Protein AF-R8VT81-F1 (afdb_monomer)

Solvent-accessible surface area (backbone atoms only — not comparable to full-atom values): 4077 Å² total; per-residue (Å²): 132,56,50,31,56,53,9,49,53,36,36,53,51,29,52,51,51,50,52,48,50,60,50,45,32,48,50,52,40,55,54,26,57,73,75,70,69,56,67,97,44,49,70,60,54,46,74,41,69,69,51,37,51,52,52,51,51,40,52,51,50,29,51,51,14,48,51,35,30,74,69,25,74,80,86,121

Radius of gyration: 16.64 Å; Cα contacts (8 Å, |Δi|>4): 70; chains: 1; bounding box: 36×20×48 Å

Secondary structure (DSSP, 8-state):
--HHHHHHHHHHHHHHHHHHHHHHHHHHHHHHHHHT---SSGGGGGGSHHHHHHHHHHHHHHHHHHHHHHT-----

Structure (mmCIF, N/CA/C/O backbone):
data_AF-R8VT81-F1
#
_entry.id   AF-R8VT81-F1
#
loop_
_atom_site.group_PDB
_atom_site.id
_atom_site.type_symbol
_atom_site.label_atom_id
_atom_site.label_alt_id
_atom_site.label_comp_id
_atom_site.label_asym_id
_atom_site.label_entity_id
_atom_site.label_seq_id
_atom_site.pdbx_PDB_ins_code
_atom_site.Cartn_x
_atom_site.Cartn_y
_atom_site.Cartn_z
_atom_site.occupancy
_atom_site.B_iso_or_equiv
_atom_site.auth_seq_id
_atom_site.auth_comp_id
_atom_site.auth_asym_id
_atom_site.auth_atom_id
_atom_site.pdbx_PDB_model_num
ATOM 1 N N . MET A 1 1 ? -4.473 6.009 24.715 1.00 62.88 1 MET A N 1
ATOM 2 C CA . M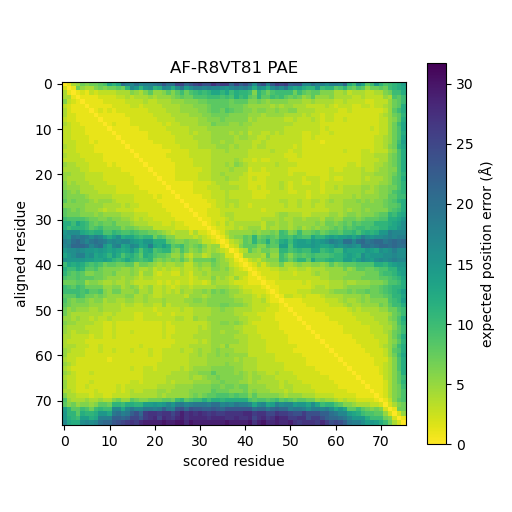ET A 1 1 ? -4.992 6.188 23.343 1.00 62.88 1 MET A CA 1
ATOM 3 C C . MET A 1 1 ? -6.148 5.220 23.155 1.00 62.88 1 MET A C 1
ATOM 5 O O . MET A 1 1 ? -5.964 4.033 23.403 1.00 62.88 1 MET A O 1
ATOM 9 N N . ASN A 1 2 ? -7.343 5.708 22.820 1.00 84.44 2 ASN A N 1
ATOM 10 C CA . ASN A 1 2 ? -8.513 4.841 22.644 1.00 84.44 2 ASN A CA 1
ATOM 11 C C . ASN A 1 2 ? -8.353 3.974 21.387 1.00 84.44 2 ASN A C 1
ATOM 13 O O . ASN A 1 2 ? -7.697 4.383 20.429 1.00 84.44 2 ASN A O 1
ATOM 17 N N . ARG A 1 3 ? -8.985 2.792 21.357 1.00 79.88 3 ARG A N 1
ATOM 18 C CA . ARG A 1 3 ? -8.928 1.878 20.195 1.00 79.88 3 ARG A CA 1
ATOM 19 C C . ARG A 1 3 ? -9.342 2.571 18.887 1.00 79.88 3 ARG A C 1
ATOM 21 O O . ARG A 1 3 ? -8.703 2.360 17.863 1.00 79.88 3 ARG A O 1
ATOM 28 N N . LYS A 1 4 ? -10.314 3.489 18.960 1.00 84.88 4 LYS A N 1
ATOM 29 C CA . LYS A 1 4 ? -10.720 4.367 17.851 1.00 84.88 4 LYS A CA 1
ATOM 30 C C . LYS A 1 4 ? -9.589 5.264 17.333 1.00 84.88 4 LYS A C 1
ATOM 32 O O . LYS A 1 4 ? -9.377 5.328 16.130 1.00 84.88 4 LYS A O 1
ATOM 37 N N . GLN A 1 5 ? -8.830 5.905 18.223 1.00 88.31 5 GLN A N 1
ATOM 38 C CA . GLN A 1 5 ? -7.697 6.763 17.843 1.00 88.31 5 GLN A CA 1
ATOM 39 C C . GLN A 1 5 ? -6.563 5.950 17.205 1.00 88.31 5 GLN A C 1
ATOM 41 O O . GLN A 1 5 ? -5.975 6.382 16.219 1.00 88.31 5 GLN A O 1
ATOM 46 N N . ILE A 1 6 ? -6.293 4.749 17.730 1.00 88.50 6 ILE A N 1
ATOM 47 C CA . ILE A 1 6 ? -5.320 3.817 17.140 1.00 88.50 6 ILE A CA 1
ATOM 48 C C . ILE A 1 6 ? -5.756 3.424 15.723 1.00 88.50 6 ILE A C 1
ATOM 50 O O . ILE A 1 6 ? -4.944 3.477 14.805 1.00 88.50 6 ILE A O 1
ATOM 54 N N . GLY A 1 7 ? -7.040 3.102 15.529 1.00 89.31 7 GLY A N 1
ATOM 55 C CA . GLY A 1 7 ? -7.596 2.810 14.207 1.00 89.31 7 GLY A CA 1
ATOM 56 C C . GLY A 1 7 ? -7.493 3.991 13.237 1.00 89.31 7 GLY A C 1
ATOM 57 O O . GLY A 1 7 ? -7.076 3.805 12.100 1.00 89.31 7 GLY A O 1
ATOM 58 N N . GLN A 1 8 ? -7.787 5.219 13.684 1.00 92.06 8 GLN A N 1
ATOM 59 C CA . GLN A 1 8 ? -7.640 6.431 12.862 1.00 92.06 8 GLN A CA 1
ATOM 60 C C . GLN A 1 8 ? -6.201 6.654 12.402 1.00 92.06 8 GLN A C 1
ATOM 62 O O . GLN A 1 8 ? -5.962 6.849 11.213 1.00 92.06 8 GLN A O 1
ATOM 67 N N . ILE A 1 9 ? -5.242 6.591 13.329 1.00 93.12 9 ILE A N 1
ATOM 68 C CA . ILE A 1 9 ? -3.820 6.741 13.001 1.00 93.12 9 ILE A CA 1
ATOM 69 C C . ILE A 1 9 ? -3.388 5.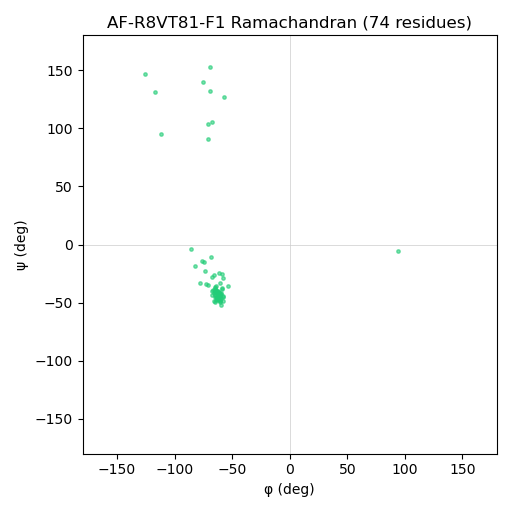628 12.046 1.00 93.12 9 ILE A C 1
ATOM 71 O O . ILE A 1 9 ? -2.751 5.910 11.036 1.00 93.12 9 ILE A O 1
ATOM 75 N N . GLY A 1 10 ? -3.788 4.384 12.319 1.00 91.69 10 GLY A N 1
ATOM 76 C CA . GLY A 1 10 ? -3.492 3.241 11.461 1.00 91.69 10 GLY A CA 1
ATOM 77 C C . GLY A 1 10 ? -4.017 3.417 10.035 1.00 91.69 10 GLY A C 1
ATOM 78 O O . GLY A 1 10 ? -3.271 3.189 9.086 1.00 91.69 10 GLY A O 1
ATOM 79 N N . MET A 1 11 ? -5.251 3.904 9.863 1.00 94.12 11 MET A N 1
ATOM 80 C CA . MET A 1 11 ? -5.832 4.190 8.543 1.00 94.12 11 MET A CA 1
ATOM 81 C C . MET A 1 11 ? -5.085 5.312 7.809 1.00 94.12 11 MET A C 1
ATOM 83 O O . MET A 1 11 ? -4.796 5.174 6.624 1.00 94.12 11 MET A O 1
ATOM 87 N N . ILE A 1 12 ? -4.736 6.405 8.497 1.00 95.81 12 ILE A N 1
ATOM 88 C CA . ILE A 1 12 ? -3.993 7.522 7.888 1.00 95.81 12 ILE A CA 1
ATOM 89 C C . ILE A 1 12 ? -2.601 7.062 7.448 1.00 95.81 12 ILE A C 1
ATOM 91 O O . ILE A 1 12 ? -2.189 7.318 6.319 1.00 95.81 12 ILE A O 1
ATOM 95 N N . VAL A 1 13 ? -1.882 6.354 8.321 1.00 94.94 13 VAL A N 1
ATOM 96 C CA . VAL A 1 13 ? -0.529 5.864 8.033 1.00 94.94 13 VAL A CA 1
ATOM 97 C C . VAL A 1 13 ? -0.549 4.847 6.894 1.00 94.94 13 VAL A C 1
ATOM 99 O O . VAL A 1 13 ? 0.249 4.963 5.971 1.00 94.94 13 VAL A O 1
ATOM 102 N N . SER A 1 14 ? -1.477 3.889 6.901 1.00 94.56 14 SER A N 1
ATOM 103 C CA . SER A 1 14 ? -1.594 2.916 5.806 1.00 94.56 14 SER A CA 1
ATOM 104 C C . SER A 1 14 ? -1.989 3.570 4.480 1.00 94.56 14 SER A C 1
ATOM 106 O O . SER A 1 14 ? -1.431 3.204 3.453 1.00 94.56 14 SER A O 1
ATOM 108 N N . ALA A 1 15 ? -2.851 4.592 4.479 1.00 94.25 15 ALA A N 1
ATOM 109 C CA . ALA A 1 15 ? -3.155 5.362 3.271 1.00 94.25 15 ALA A CA 1
ATOM 110 C C . ALA A 1 15 ? -1.931 6.131 2.733 1.00 94.25 15 ALA A C 1
ATOM 112 O O . ALA A 1 15 ? -1.712 6.178 1.522 1.00 94.25 15 ALA A O 1
ATOM 113 N N . LEU A 1 16 ? -1.107 6.702 3.620 1.00 96.38 16 LEU A N 1
ATOM 114 C CA . LEU A 1 16 ? 0.147 7.359 3.238 1.00 96.38 16 LEU A CA 1
ATOM 115 C C . LEU A 1 16 ? 1.142 6.366 2.630 1.00 96.38 16 LEU A C 1
ATOM 117 O O . LEU A 1 16 ? 1.729 6.655 1.590 1.00 96.38 16 LEU A O 1
ATOM 121 N N . ILE A 1 17 ? 1.302 5.191 3.245 1.00 95.25 17 ILE A N 1
ATOM 122 C CA . ILE A 1 17 ? 2.188 4.142 2.727 1.00 95.25 17 ILE A CA 1
ATOM 123 C C . ILE A 1 17 ? 1.659 3.614 1.389 1.00 95.25 17 ILE A C 1
ATOM 125 O O . ILE A 1 17 ? 2.438 3.489 0.453 1.00 95.25 17 ILE A O 1
ATOM 129 N N . LEU A 1 18 ? 0.349 3.401 1.242 1.00 94.25 18 LEU A N 1
ATOM 130 C CA . LEU A 1 18 ? -0.251 2.972 -0.025 1.00 94.25 18 LEU A CA 1
ATOM 131 C C . LEU A 1 18 ? 0.014 3.985 -1.150 1.00 94.25 18 LEU A C 1
ATOM 133 O O . LEU A 1 18 ? 0.369 3.612 -2.266 1.00 94.25 18 LEU A O 1
ATOM 137 N N . SER A 1 19 ? -0.115 5.281 -0.852 1.00 94.81 19 SER A N 1
ATOM 138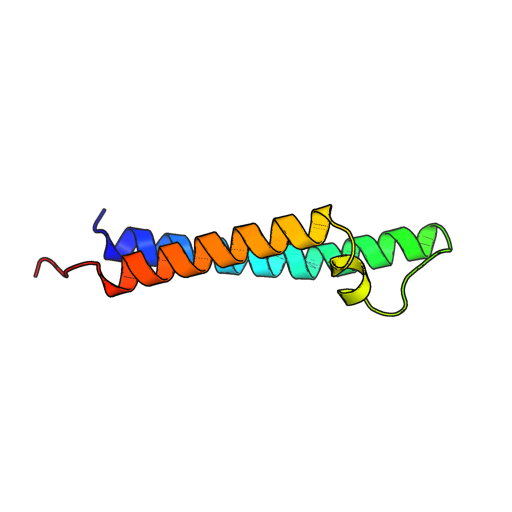 C CA . SER A 1 19 ? 0.246 6.351 -1.790 1.00 94.81 19 SER A CA 1
ATOM 139 C C . SER A 1 19 ? 1.726 6.277 -2.186 1.00 94.81 19 SER A C 1
ATOM 141 O O . SER A 1 19 ? 2.067 6.399 -3.366 1.00 94.81 19 SER A O 1
ATOM 143 N N . LEU A 1 20 ? 2.605 6.007 -1.215 1.00 93.81 20 LEU A N 1
ATOM 144 C CA . LEU A 1 20 ? 4.036 5.838 -1.450 1.00 93.81 20 LEU A CA 1
ATOM 145 C C . LEU A 1 20 ? 4.336 4.606 -2.316 1.00 93.81 20 LEU A C 1
ATOM 147 O O . LEU A 1 20 ? 5.175 4.695 -3.208 1.00 93.81 20 LEU A O 1
ATOM 151 N N . GLU A 1 21 ? 3.651 3.481 -2.111 1.00 92.69 21 GLU A N 1
ATOM 152 C CA . GLU A 1 21 ? 3.811 2.271 -2.928 1.00 92.69 21 GLU A CA 1
ATOM 153 C C . GLU A 1 21 ? 3.420 2.521 -4.385 1.00 92.69 21 GLU A C 1
ATOM 155 O O . GLU A 1 21 ? 4.196 2.227 -5.293 1.00 92.69 21 GLU A O 1
ATOM 160 N N . ILE A 1 22 ? 2.269 3.160 -4.619 1.00 90.69 22 ILE A N 1
ATOM 161 C CA . ILE A 1 22 ? 1.820 3.524 -5.971 1.00 90.69 22 ILE A CA 1
ATOM 162 C C . ILE A 1 22 ? 2.821 4.479 -6.636 1.00 90.69 22 ILE A C 1
ATOM 164 O O . ILE A 1 22 ? 3.128 4.343 -7.824 1.00 90.69 22 ILE A O 1
ATOM 168 N N . PHE A 1 23 ? 3.359 5.442 -5.884 1.00 91.94 23 PHE A N 1
ATOM 169 C CA . PHE A 1 23 ? 4.403 6.333 -6.385 1.00 91.94 23 PHE A CA 1
ATOM 170 C C . PHE A 1 23 ? 5.704 5.579 -6.698 1.00 91.94 23 PHE A C 1
ATOM 172 O O . PHE A 1 23 ? 6.333 5.826 -7.728 1.00 91.94 23 PHE A O 1
ATOM 179 N N . SER A 1 24 ? 6.068 4.607 -5.865 1.00 90.50 24 SER A N 1
ATOM 180 C CA . SER A 1 24 ? 7.267 3.781 -6.029 1.00 90.50 24 SER A CA 1
ATOM 181 C C . SER A 1 24 ? 7.209 2.926 -7.294 1.00 90.50 24 SER A C 1
ATOM 183 O O . SER A 1 24 ? 8.222 2.810 -7.975 1.00 90.50 24 SER A O 1
ATOM 185 N N . LEU A 1 25 ? 6.032 2.423 -7.689 1.00 89.56 25 LEU A N 1
ATOM 186 C CA . LEU A 1 25 ? 5.856 1.730 -8.976 1.00 89.56 25 LEU A CA 1
ATOM 187 C C . LEU A 1 25 ? 6.227 2.626 -10.169 1.00 89.56 25 LEU A C 1
ATOM 189 O O . LEU A 1 25 ? 6.848 2.170 -11.128 1.00 89.56 25 LEU A O 1
ATOM 193 N N . LYS A 1 26 ? 5.896 3.923 -10.107 1.00 88.94 26 LYS A N 1
ATOM 194 C CA . LYS A 1 26 ? 6.293 4.890 -11.145 1.00 88.94 26 LYS A CA 1
ATOM 195 C C . LYS A 1 26 ? 7.788 5.191 -11.121 1.00 88.94 26 LYS A C 1
ATOM 197 O O . LYS A 1 26 ? 8.369 5.410 -12.185 1.00 88.94 26 LYS A O 1
ATOM 202 N N . ILE A 1 27 ? 8.406 5.218 -9.938 1.00 89.62 27 ILE A N 1
ATOM 203 C CA . ILE A 1 27 ? 9.864 5.349 -9.813 1.00 89.62 27 ILE A CA 1
ATOM 204 C C . ILE A 1 27 ? 10.543 4.145 -10.467 1.00 89.62 27 ILE A C 1
ATOM 206 O O . ILE A 1 27 ? 11.435 4.342 -11.283 1.00 89.62 27 ILE A O 1
ATOM 210 N N . LEU A 1 28 ? 10.080 2.929 -10.172 1.00 88.19 28 LEU A N 1
ATOM 211 C CA . LEU A 1 28 ? 10.613 1.686 -10.734 1.00 88.19 28 LEU A CA 1
ATOM 212 C C . LEU A 1 28 ? 10.523 1.688 -12.264 1.00 88.19 28 LEU A C 1
ATOM 214 O O . LEU A 1 28 ? 11.534 1.538 -12.940 1.00 88.19 28 LEU A O 1
ATOM 218 N N . GLN A 1 29 ? 9.353 2.036 -12.807 1.00 88.69 29 GLN A N 1
ATOM 219 C CA . GLN A 1 29 ? 9.181 2.214 -14.250 1.00 88.69 29 GLN A CA 1
ATOM 220 C C . GLN A 1 29 ? 10.122 3.283 -14.835 1.00 88.69 29 GLN A C 1
ATOM 222 O O . GLN A 1 29 ? 10.591 3.161 -15.964 1.00 88.69 29 GLN A O 1
ATOM 227 N N . SER A 1 30 ? 10.373 4.371 -14.105 1.00 87.56 30 SER A N 1
ATOM 228 C CA . SER A 1 30 ? 11.255 5.448 -14.571 1.00 87.56 30 SER A CA 1
ATOM 229 C C . SER A 1 30 ? 12.730 5.047 -14.541 1.00 87.56 30 SER A C 1
ATOM 231 O O . SER A 1 30 ? 13.477 5.478 -15.412 1.00 87.56 30 SER A O 1
ATOM 233 N N . LEU A 1 31 ? 13.139 4.221 -13.575 1.00 87.12 31 LEU A N 1
ATOM 234 C CA . LEU A 1 31 ? 14.483 3.648 -13.498 1.00 87.12 31 LEU A CA 1
ATOM 235 C C . LEU A 1 31 ? 14.726 2.660 -14.642 1.00 87.12 31 LEU A C 1
ATOM 237 O O . LEU A 1 31 ? 15.748 2.747 -15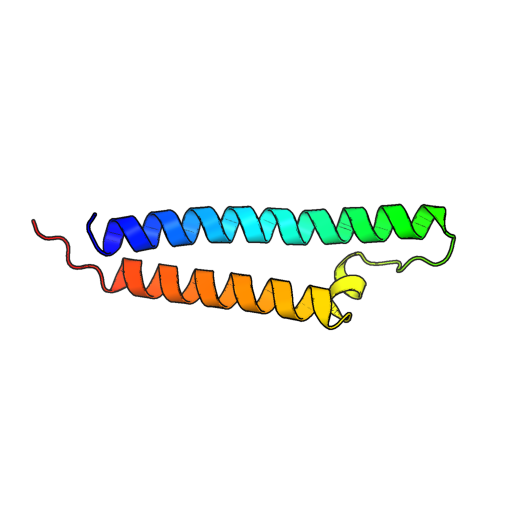.314 1.00 87.12 31 LEU A O 1
ATOM 241 N N . ASP A 1 32 ? 13.754 1.803 -14.934 1.00 86.56 32 ASP A N 1
ATOM 242 C CA . ASP A 1 32 ? 13.844 0.831 -16.028 1.00 86.56 32 ASP A CA 1
ATOM 243 C C . ASP A 1 32 ? 13.844 1.486 -17.418 1.00 86.56 32 ASP A C 1
ATOM 245 O O . ASP A 1 32 ? 14.476 1.016 -18.364 1.00 86.56 32 ASP A O 1
ATOM 249 N N . LYS A 1 33 ? 13.221 2.660 -17.560 1.00 86.81 33 LYS A N 1
ATOM 250 C CA . LYS A 1 33 ? 13.360 3.464 -18.787 1.00 86.81 33 LYS A CA 1
ATOM 251 C C . LYS A 1 33 ? 14.800 3.904 -19.056 1.00 86.81 33 LYS A C 1
ATOM 253 O O . LYS A 1 33 ? 15.132 4.173 -20.206 1.00 86.81 33 LYS A O 1
ATOM 258 N N . ILE A 1 34 ? 15.641 3.997 -18.025 1.00 87.00 34 ILE A N 1
ATOM 259 C CA . ILE A 1 34 ? 17.060 4.343 -18.174 1.00 87.00 34 ILE A CA 1
ATOM 260 C C . ILE A 1 34 ? 17.856 3.125 -18.660 1.00 87.00 34 ILE A C 1
ATOM 262 O O . ILE A 1 34 ? 18.809 3.289 -19.419 1.00 87.00 34 ILE A O 1
ATOM 266 N N . THR A 1 35 ? 17.469 1.912 -18.254 1.00 82.00 35 THR A N 1
ATOM 267 C CA .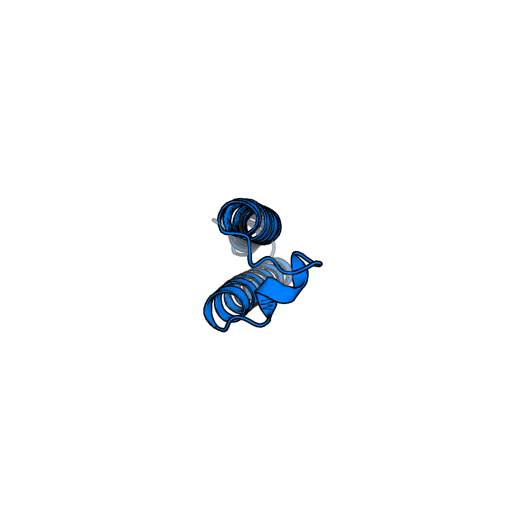 THR A 1 35 ? 18.141 0.659 -18.641 1.00 82.00 35 THR A CA 1
ATOM 268 C C . THR A 1 35 ? 17.694 0.138 -20.009 1.00 82.00 35 THR A C 1
ATOM 270 O O . THR A 1 35 ? 18.427 -0.625 -20.632 1.00 82.00 35 THR A O 1
ATOM 273 N N . GLY A 1 36 ? 16.544 0.596 -20.513 1.00 78.19 36 GLY A N 1
ATOM 274 C CA . GLY A 1 36 ? 16.055 0.308 -21.866 1.00 78.19 36 GLY A CA 1
ATOM 275 C C . GLY A 1 36 ? 15.107 -0.890 -21.961 1.00 78.19 36 GLY A C 1
ATOM 276 O O . GLY A 1 36 ? 14.507 -1.094 -23.014 1.00 78.19 36 GLY A O 1
ATOM 277 N N . GLU A 1 37 ? 14.904 -1.622 -20.866 1.00 74.31 37 GLU A N 1
ATOM 278 C CA . GLU A 1 37 ? 13.891 -2.671 -20.734 1.00 74.31 37 GLU A CA 1
ATOM 279 C C . GLU A 1 37 ? 12.830 -2.196 -19.738 1.00 74.31 37 GLU A C 1
ATOM 281 O O . GLU A 1 37 ? 13.016 -2.319 -18.533 1.00 74.31 37 GLU A O 1
ATOM 286 N N . TRP A 1 38 ? 11.731 -1.606 -20.223 1.00 81.50 38 TRP A N 1
ATOM 287 C CA . TRP A 1 38 ? 10.666 -1.092 -19.356 1.00 81.50 38 TRP A CA 1
ATOM 288 C C . TRP A 1 38 ? 9.295 -1.656 -19.712 1.00 81.50 38 TRP A C 1
ATOM 290 O O . TRP A 1 38 ? 8.943 -1.843 -20.878 1.00 81.50 38 TRP A O 1
ATOM 300 N N . GLU A 1 39 ? 8.468 -1.824 -18.684 1.00 78.81 39 GLU A N 1
ATOM 301 C CA . GLU A 1 39 ? 7.055 -2.140 -18.848 1.00 78.81 39 GLU A CA 1
ATOM 302 C C . GLU A 1 39 ? 6.263 -0.899 -19.280 1.00 78.81 39 GLU A C 1
ATOM 304 O O . GLU A 1 39 ? 6.458 0.215 -18.776 1.00 78.81 39 GLU A O 1
ATOM 309 N N . THR A 1 40 ? 5.307 -1.072 -20.194 1.00 80.75 40 THR A N 1
ATOM 310 C CA . THR A 1 40 ? 4.452 0.032 -20.672 1.00 80.75 40 THR A CA 1
ATOM 311 C C . THR A 1 40 ? 3.536 0.574 -19.572 1.00 80.75 40 THR A C 1
ATOM 313 O O . THR A 1 40 ? 3.197 1.761 -19.574 1.00 80.75 40 THR A O 1
ATOM 316 N N . SER A 1 41 ? 3.198 -0.259 -18.586 1.00 84.19 41 SER A N 1
ATOM 317 C CA . SER A 1 41 ? 2.357 0.087 -17.443 1.00 84.19 41 SER A CA 1
ATOM 318 C C . SER A 1 41 ? 3.124 -0.020 -16.126 1.00 84.19 41 SER A C 1
ATOM 320 O O . SER A 1 41 ? 3.698 -1.060 -15.818 1.00 84.19 41 SER A O 1
ATOM 322 N N . ALA A 1 42 ? 3.045 1.018 -15.284 1.00 83.50 42 ALA A N 1
ATOM 323 C CA . ALA A 1 42 ? 3.553 0.963 -13.909 1.00 83.50 42 ALA A CA 1
ATOM 324 C C . ALA A 1 42 ? 2.885 -0.160 -13.085 1.00 83.50 42 ALA A C 1
ATOM 326 O O . ALA A 1 42 ? 3.468 -0.678 -12.140 1.00 83.50 42 ALA A O 1
ATOM 327 N N . TRP A 1 43 ? 1.665 -0.559 -13.455 1.00 86.25 43 TRP A N 1
ATOM 328 C CA . TRP A 1 43 ? 0.934 -1.634 -12.786 1.00 86.25 43 TRP A CA 1
ATOM 329 C C . TRP A 1 43 ? 1.488 -3.023 -13.105 1.00 86.25 43 TRP A C 1
ATOM 331 O O . TRP A 1 43 ? 1.319 -3.920 -12.283 1.00 86.25 43 TRP A O 1
ATOM 341 N N . SER A 1 44 ? 2.194 -3.202 -14.230 1.00 88.56 44 SER A N 1
ATOM 342 C CA . SER A 1 44 ? 2.915 -4.452 -14.509 1.00 88.56 44 SER A CA 1
ATOM 343 C C . SER A 1 44 ? 3.929 -4.750 -13.404 1.00 88.56 44 SER A C 1
ATOM 345 O O . SER A 1 44 ? 4.163 -5.900 -13.068 1.00 88.56 44 SER A O 1
ATOM 347 N N . TYR A 1 45 ? 4.465 -3.731 -12.729 1.00 85.56 45 TYR A N 1
ATOM 348 C CA . TYR A 1 45 ? 5.405 -3.950 -11.634 1.00 85.56 45 TYR A CA 1
ATOM 349 C C . TYR A 1 45 ? 4.785 -4.593 -10.383 1.00 85.56 45 TYR A C 1
ATOM 351 O O . TYR A 1 45 ? 5.524 -5.045 -9.509 1.00 85.56 45 TYR A O 1
ATOM 359 N N . LEU A 1 46 ? 3.453 -4.697 -10.294 1.00 87.62 46 LEU A N 1
ATOM 360 C CA . LEU A 1 46 ? 2.786 -5.471 -9.243 1.00 87.62 46 LEU A CA 1
ATOM 361 C C . LEU A 1 46 ? 2.830 -6.984 -9.475 1.00 87.62 46 LEU A C 1
ATOM 363 O O . LEU A 1 46 ? 2.555 -7.719 -8.534 1.00 87.62 46 LEU A O 1
ATOM 367 N N . THR A 1 47 ? 3.178 -7.482 -10.669 1.00 87.00 47 THR A N 1
ATOM 368 C CA . THR A 1 47 ? 3.378 -8.933 -10.851 1.00 87.00 47 THR A CA 1
ATOM 369 C C . THR A 1 47 ? 4.681 -9.426 -10.233 1.00 87.00 47 THR A C 1
ATOM 371 O O . THR A 1 47 ? 4.831 -10.629 -10.017 1.00 87.00 47 THR A O 1
ATOM 374 N N . TYR A 1 48 ? 5.614 -8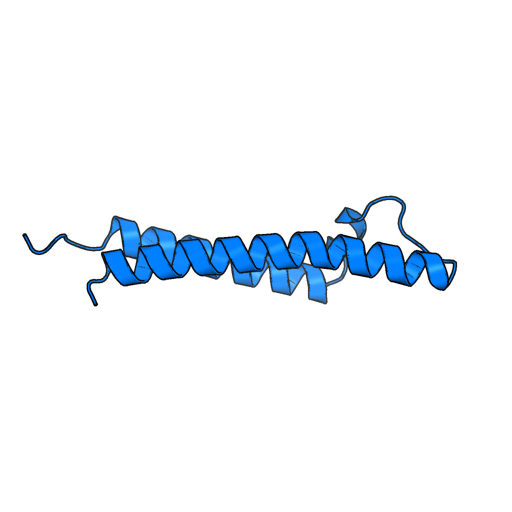.526 -9.900 1.00 88.00 48 TYR A N 1
ATOM 375 C CA . TYR A 1 48 ? 6.798 -8.909 -9.143 1.00 88.00 48 TYR A CA 1
ATOM 376 C C . TYR A 1 48 ? 6.398 -9.277 -7.709 1.00 88.00 48 TYR A C 1
ATOM 378 O O . TYR A 1 48 ? 5.685 -8.515 -7.048 1.00 88.00 48 TYR A O 1
ATOM 386 N N . PRO A 1 49 ? 6.884 -10.417 -7.188 1.00 87.06 49 PRO A N 1
ATOM 387 C CA . PRO A 1 49 ? 6.454 -10.935 -5.894 1.00 87.06 49 PRO A CA 1
ATOM 388 C C . PRO A 1 49 ? 6.746 -9.967 -4.741 1.00 87.06 49 PRO A C 1
ATOM 390 O O . PRO A 1 49 ? 5.955 -9.876 -3.809 1.00 87.06 49 PRO A O 1
ATOM 393 N N . THR A 1 50 ? 7.836 -9.200 -4.811 1.00 88.19 50 THR A N 1
ATOM 394 C CA . THR A 1 50 ? 8.193 -8.180 -3.812 1.00 88.19 50 THR A CA 1
ATOM 395 C C . THR A 1 50 ? 7.185 -7.033 -3.756 1.00 88.19 50 THR A C 1
ATOM 397 O O . THR A 1 50 ? 6.700 -6.707 -2.674 1.00 88.19 50 THR A O 1
ATOM 400 N N . SER A 1 51 ? 6.829 -6.456 -4.905 1.00 89.31 51 SER A N 1
ATOM 401 C CA . SER A 1 51 ? 5.842 -5.373 -5.001 1.00 89.31 51 SER A CA 1
ATOM 402 C C . SER A 1 51 ? 4.443 -5.839 -4.592 1.00 89.31 51 SER A C 1
ATOM 404 O O . SER A 1 51 ? 3.729 -5.123 -3.892 1.00 89.31 51 SER A O 1
ATOM 406 N N . LEU A 1 52 ? 4.066 -7.061 -4.985 1.00 90.50 52 LEU A N 1
ATOM 407 C CA . LEU A 1 52 ? 2.788 -7.660 -4.609 1.00 90.50 52 LEU A CA 1
ATOM 408 C C . LEU A 1 52 ? 2.679 -7.870 -3.094 1.00 90.50 52 LEU A C 1
ATOM 410 O O . LEU A 1 52 ? 1.658 -7.538 -2.494 1.00 90.50 52 LEU A O 1
ATOM 414 N N . LEU A 1 53 ? 3.728 -8.413 -2.467 1.00 92.81 53 LEU A N 1
ATOM 415 C CA . LEU A 1 53 ? 3.762 -8.655 -1.024 1.00 92.81 53 LEU A CA 1
ATOM 416 C C . LEU A 1 53 ? 3.687 -7.355 -0.218 1.00 92.81 53 LEU A C 1
ATOM 418 O O . LEU A 1 53 ? 2.990 -7.323 0.797 1.00 92.81 53 LEU A O 1
ATOM 422 N N . ALA A 1 54 ? 4.370 -6.301 -0.672 1.00 93.19 54 ALA A N 1
ATOM 423 C CA . ALA A 1 54 ? 4.313 -4.983 -0.043 1.00 93.19 54 ALA A CA 1
ATOM 424 C C . ALA A 1 54 ? 2.871 -4.439 -0.038 1.00 93.19 54 ALA A C 1
ATOM 426 O O . ALA A 1 54 ? 2.302 -4.207 1.032 1.00 93.19 54 ALA A O 1
ATOM 427 N N . LEU A 1 55 ? 2.224 -4.430 -1.211 1.00 93.00 55 LEU A N 1
ATOM 428 C CA . LEU A 1 55 ? 0.836 -3.989 -1.364 1.00 93.00 55 LEU A CA 1
ATOM 429 C C . LEU A 1 55 ? -0.135 -4.789 -0.482 1.00 93.00 55 LEU A C 1
ATOM 431 O O . LEU A 1 55 ? -1.001 -4.222 0.189 1.00 93.00 55 LEU A O 1
ATOM 435 N N . LEU A 1 56 ? 0.007 -6.118 -0.450 1.00 94.94 56 LEU A N 1
ATOM 436 C CA . LEU A 1 56 ? -0.832 -6.979 0.386 1.00 94.94 56 LEU A CA 1
ATOM 437 C C . LEU A 1 56 ? -0.666 -6.669 1.877 1.00 94.94 56 LEU A C 1
ATOM 439 O O . LEU A 1 56 ? -1.661 -6.623 2.601 1.00 94.94 56 LEU A O 1
ATOM 443 N N . LEU A 1 57 ? 0.560 -6.418 2.341 1.00 94.88 57 LEU A N 1
ATOM 444 C CA . LEU A 1 57 ? 0.820 -6.037 3.729 1.00 94.88 57 LEU A CA 1
ATOM 445 C C . LEU A 1 57 ? 0.123 -4.726 4.096 1.00 94.88 57 LEU A C 1
ATOM 447 O O . LEU A 1 57 ? -0.542 -4.658 5.132 1.00 94.88 57 LEU A O 1
ATOM 451 N N . VAL A 1 58 ? 0.223 -3.705 3.245 1.00 95.50 58 VAL A N 1
ATOM 452 C CA . VAL A 1 58 ? -0.422 -2.408 3.492 1.00 95.50 58 VAL A CA 1
ATOM 453 C C . VAL A 1 58 ? -1.941 -2.544 3.524 1.00 95.50 58 VAL A C 1
ATOM 455 O O . VAL A 1 58 ? -2.583 -1.992 4.421 1.00 95.50 58 VAL A O 1
ATOM 458 N N . LEU A 1 59 ? -2.522 -3.336 2.619 1.00 95.19 59 LEU A N 1
ATOM 459 C CA . LEU A 1 59 ? -3.958 -3.622 2.616 1.00 95.19 59 LEU A CA 1
ATOM 460 C C . LEU A 1 59 ? -4.408 -4.347 3.891 1.00 95.19 59 LEU A C 1
ATOM 462 O O . LEU A 1 59 ? -5.425 -3.975 4.475 1.00 95.19 59 LEU A O 1
ATOM 466 N N . ILE A 1 60 ? -3.645 -5.334 4.369 1.00 95.75 60 ILE A N 1
ATOM 467 C CA . ILE A 1 60 ? -3.942 -6.030 5.631 1.00 95.75 60 ILE A CA 1
ATOM 468 C C . ILE A 1 60 ? -3.926 -5.040 6.800 1.00 95.75 60 ILE A C 1
ATOM 470 O O . ILE A 1 60 ? -4.866 -5.013 7.597 1.00 95.75 60 ILE A O 1
ATOM 474 N N . VAL A 1 61 ? -2.899 -4.191 6.892 1.00 94.62 61 VAL A N 1
ATOM 475 C CA . VAL A 1 61 ? -2.791 -3.180 7.957 1.00 94.62 61 VAL A CA 1
ATOM 476 C C . VAL A 1 61 ? -3.940 -2.175 7.887 1.00 94.62 61 VAL A C 1
ATOM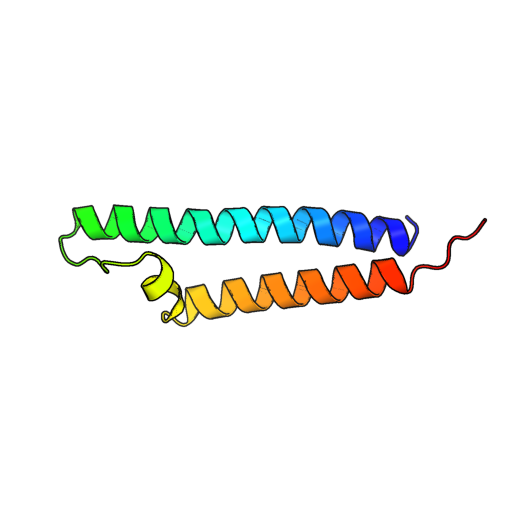 478 O O . VAL A 1 61 ? -4.499 -1.815 8.928 1.00 94.62 61 VAL A O 1
ATOM 481 N N . PHE A 1 62 ? -4.339 -1.759 6.684 1.00 94.75 62 PHE A N 1
ATOM 482 C CA . PHE A 1 62 ? -5.482 -0.873 6.480 1.00 94.75 62 PHE A CA 1
ATOM 483 C C . PHE A 1 62 ? -6.781 -1.511 6.994 1.00 94.75 62 PHE A C 1
ATOM 485 O O . PHE A 1 62 ? -7.503 -0.898 7.781 1.00 94.75 62 PHE A O 1
ATOM 492 N N . VAL A 1 63 ? -7.048 -2.772 6.631 1.00 95.12 63 VAL A N 1
ATOM 493 C CA . VAL A 1 63 ? -8.239 -3.515 7.080 1.00 95.12 63 VAL A CA 1
ATOM 494 C C . VAL A 1 63 ? -8.242 -3.699 8.597 1.00 95.12 63 VAL A C 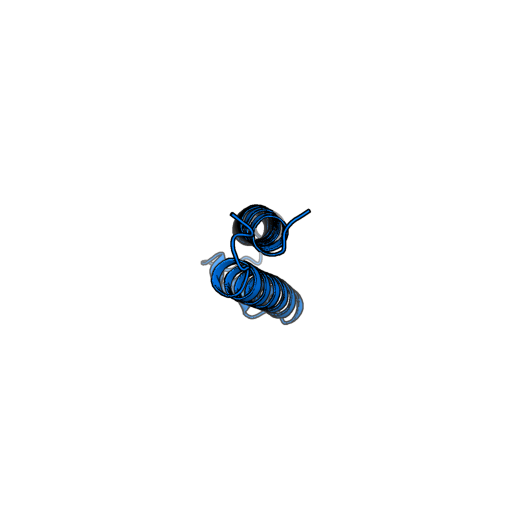1
ATOM 496 O O . VAL A 1 63 ? -9.257 -3.441 9.243 1.00 95.12 63 VAL A O 1
ATOM 499 N N . VAL A 1 64 ? -7.114 -4.085 9.198 1.00 93.00 64 VAL A N 1
ATOM 500 C CA . VAL A 1 64 ? -6.999 -4.216 10.660 1.00 93.00 64 VAL A CA 1
ATOM 501 C C . VAL A 1 64 ? -7.262 -2.874 11.350 1.00 93.00 64 VAL A C 1
ATOM 503 O O . VAL A 1 64 ? -7.997 -2.819 12.338 1.00 93.00 64 VAL A O 1
ATOM 506 N N . SER A 1 65 ? -6.722 -1.780 10.811 1.00 91.88 65 SER A N 1
ATOM 507 C CA . SER A 1 65 ? -6.931 -0.427 11.341 1.00 91.88 65 SER A CA 1
ATOM 508 C C . SER A 1 65 ? -8.396 0.005 11.253 1.00 91.88 65 SER A C 1
ATOM 510 O O . SER A 1 65 ? -8.930 0.571 12.209 1.00 91.88 65 SER A O 1
ATOM 512 N N . LEU A 1 66 ? -9.072 -0.331 10.151 1.00 92.19 66 LEU A N 1
ATOM 513 C CA . LEU A 1 66 ? -10.502 -0.097 9.966 1.00 92.19 66 LEU A CA 1
ATOM 514 C C . LEU A 1 66 ? -11.337 -0.888 10.983 1.00 92.19 66 LEU A C 1
ATOM 516 O O . LEU A 1 66 ? -12.225 -0.330 11.625 1.00 92.19 66 LEU A O 1
ATOM 520 N N . VAL A 1 67 ? -11.022 -2.168 11.194 1.00 92.31 67 VAL A N 1
ATOM 521 C CA . VAL A 1 67 ? -11.698 -3.013 12.191 1.00 92.31 67 VAL A CA 1
ATOM 522 C C . VAL A 1 67 ? -11.508 -2.458 13.607 1.00 92.31 67 VAL A C 1
ATOM 524 O O . VAL A 1 67 ? -12.463 -2.416 14.384 1.00 92.31 67 VAL A O 1
ATOM 527 N N . LEU A 1 68 ? -10.304 -1.989 13.951 1.00 89.56 68 LEU A N 1
ATOM 528 C CA . LEU A 1 68 ? -10.029 -1.346 15.242 1.00 89.56 68 LEU A CA 1
ATOM 529 C C . LEU A 1 68 ? -10.796 -0.034 15.420 1.00 89.56 68 LEU A C 1
ATOM 531 O O . LEU A 1 68 ? -11.258 0.257 16.526 1.00 89.56 68 LEU A O 1
ATOM 535 N N . TYR A 1 69 ? -10.948 0.742 14.346 1.00 89.62 69 TYR A N 1
ATOM 536 C CA . TYR A 1 69 ? -11.729 1.972 14.354 1.00 89.62 69 TYR A CA 1
ATOM 537 C C . TYR A 1 69 ? -13.220 1.701 14.588 1.00 89.62 69 TYR A C 1
ATOM 539 O O . TYR A 1 69 ? -13.819 2.311 15.474 1.00 89.62 69 TYR A O 1
ATOM 547 N N . LEU A 1 70 ? -13.801 0.744 13.856 1.00 88.56 70 LEU A N 1
ATOM 548 C CA . LEU A 1 70 ? -15.220 0.388 13.960 1.00 88.56 70 LEU A CA 1
ATOM 549 C C . LEU A 1 70 ? -15.569 -0.252 15.312 1.00 88.56 70 LEU A C 1
ATOM 551 O O . LEU A 1 70 ? -16.597 0.071 15.901 1.00 88.56 70 LEU A O 1
ATOM 555 N N . ASN A 1 71 ? -14.696 -1.116 15.839 1.00 86.50 71 ASN A N 1
ATOM 556 C CA . ASN A 1 71 ? -14.906 -1.798 17.123 1.00 86.50 71 ASN A CA 1
ATOM 557 C C . ASN A 1 71 ? -14.442 -0.986 18.341 1.00 86.50 71 ASN A C 1
ATOM 559 O O . ASN A 1 71 ? -14.589 -1.428 19.487 1.00 86.50 71 ASN A O 1
ATOM 563 N N . GLY A 1 72 ? -13.838 0.184 18.133 1.00 76.38 72 GLY A N 1
ATOM 564 C CA . GLY A 1 72 ? -13.432 1.050 19.227 1.00 76.38 72 GLY A CA 1
ATOM 565 C C . GLY A 1 72 ? -14.659 1.676 19.880 1.00 76.38 72 GLY A C 1
ATOM 566 O O . GLY A 1 72 ? -15.234 2.620 19.346 1.00 76.38 72 GLY A O 1
ATOM 567 N N . LYS A 1 73 ? -15.054 1.175 21.055 1.00 62.81 73 LYS A N 1
ATOM 568 C CA . LYS A 1 73 ? -16.063 1.839 21.889 1.00 62.81 73 LYS A CA 1
ATOM 569 C C . LYS A 1 73 ? -15.604 3.269 22.194 1.00 62.81 73 LYS A C 1
ATOM 571 O O . LYS A 1 73 ? -14.478 3.479 22.650 1.00 62.81 73 LYS A O 1
ATOM 576 N N . GLU A 1 74 ? -16.468 4.241 21.913 1.00 58.16 74 GLU A N 1
ATOM 577 C CA . GLU A 1 74 ? -16.365 5.571 22.508 1.00 58.16 74 GLU A CA 1
ATOM 578 C C . GLU A 1 74 ? -16.675 5.394 23.988 1.00 58.16 74 GLU A C 1
ATOM 580 O O . GLU A 1 74 ? -17.817 5.140 24.358 1.00 58.16 74 GLU A 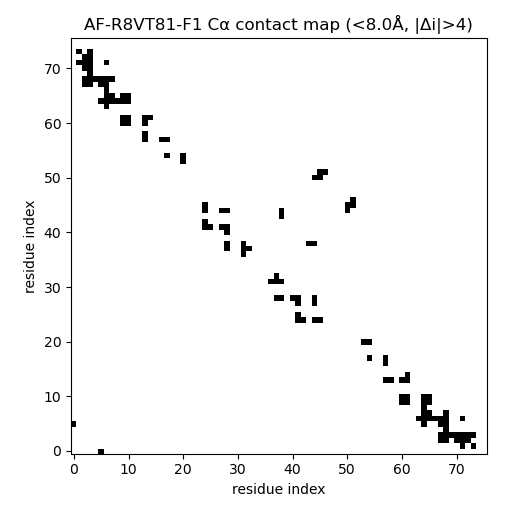O 1
ATOM 585 N N . ASN A 1 75 ? -15.646 5.446 24.831 1.00 52.72 75 ASN A N 1
ATOM 586 C CA . ASN A 1 75 ? -15.875 5.757 26.233 1.00 52.72 75 ASN A CA 1
ATOM 587 C C . ASN A 1 75 ? -16.263 7.242 26.255 1.00 52.72 75 ASN A C 1
ATOM 589 O O . ASN A 1 75 ? -15.378 8.099 26.213 1.00 52.72 75 ASN A O 1
ATOM 593 N N . LEU A 1 76 ? -17.571 7.492 26.153 1.00 47.25 76 LEU A N 1
ATOM 594 C CA . LEU A 1 76 ? -18.225 8.752 26.505 1.00 47.25 76 LEU A CA 1
ATOM 595 C C . LEU A 1 76 ? -18.198 8.913 28.026 1.00 47.25 76 LEU A C 1
ATOM 597 O O . LEU A 1 76 ? -18.521 7.916 28.713 1.00 47.25 76 LEU A O 1
#

pLDDT: mean 87.25, std 9.56, range [47.25, 96.38]

Sequence (76 aa):
MNRKQIGQIGMIVSALILSLEIFSLKILQSLDKITGEWETSAWSYLTYPTSLLALLLVLIVFVVSLVLYLNGKENL

Mean predicted aligned error: 5.7 Å

Foldseek 3Di:
DFLQVQLVVLQVVLVVVLVVLLVVLVVVQVVVVVVVDHDPDSCVVCVPPVSVVSNVVSVVSNVVSNVSNVPGDPPD

Organism: NCBI:txid1203606

Nearest PDB structures (foldseek):
  3zo6-assembly1_F  TM=7.224E-01  e=5.642E+00  Alkalihalophilus pseudofirmus OF4
  6n2d-assembly1_c3  TM=5.300E-01  e=4.981E+00  Bacillus sp. PS3
  6n2d-assembly1_c2  TM=5.250E-01  e=9.878E+00  Bacillus sp. PS3